Protein AF-A0A9X6AHW8-F1 (afdb_monomer)

pLDDT: mean 86.39, std 12.22, range [44.5, 96.56]

Secondary structure (DSSP, 8-state):
--HHHHHHHHHHHHHH---SSHHHHHHHHHHHHHHHHHTT--HHHHHHIIIIITT-HHHHHHHHHHHHHHTT-S-S--SSGGGTT-SSPPS---HHHHHHHHHT--TTSTTHHHHHHHHHHHHHH-GGGGTSSHHHHHHHHHHHHHHT-SSS-HHHHHHHHHHHHHHHHHH-

Nearest PDB structures (foldseek):
  6fn9-assembly1_B  TM=3.230E-01  e=9.689E+00  Homo sapiens
  8brg-assembly1_A  TM=2.781E-01  e=7.659E+00  Kluyveromyces lactis

Structure (mmCIF, N/CA/C/O backbone):
data_AF-A0A9X6AHW8-F1
#
_entry.id   AF-A0A9X6AHW8-F1
#
loop_
_atom_site.group_PDB
_atom_site.id
_atom_site.type_symbol
_atom_site.label_atom_id
_atom_site.label_alt_id
_atom_site.label_comp_id
_atom_site.label_asym_id
_atom_site.label_entity_id
_atom_site.label_seq_id
_atom_site.pdbx_PDB_ins_code
_atom_site.Cartn_x
_atom_site.Cartn_y
_atom_site.Cartn_z
_atom_site.occupancy
_atom_site.B_iso_or_equiv
_atom_site.auth_seq_id
_atom_site.auth_comp_id
_atom_site.auth_asym_id
_atom_site.auth_atom_id
_atom_site.pdbx_PDB_model_num
ATOM 1 N N . ASP A 1 1 ? 21.434 -23.610 3.749 1.00 46.59 1 ASP A N 1
ATOM 2 C CA . ASP A 1 1 ? 22.507 -22.982 2.948 1.00 46.59 1 ASP A CA 1
ATOM 3 C C . ASP A 1 1 ? 22.042 -22.168 1.732 1.00 46.59 1 ASP A C 1
ATOM 5 O O . ASP A 1 1 ? 22.802 -22.041 0.792 1.00 46.59 1 ASP A O 1
ATOM 9 N N . ASN A 1 2 ? 20.856 -21.533 1.742 1.00 52.94 2 ASN A N 1
ATOM 10 C CA . ASN A 1 2 ? 20.335 -20.783 0.573 1.00 52.94 2 ASN A CA 1
ATOM 11 C C . ASN A 1 2 ? 20.223 -19.256 0.795 1.00 52.94 2 ASN A C 1
ATOM 13 O O . ASN A 1 2 ? 19.702 -18.534 -0.048 1.00 52.94 2 ASN A O 1
ATOM 17 N N . GLN A 1 3 ? 20.644 -18.762 1.968 1.00 48.97 3 GLN A N 1
ATOM 18 C CA . GLN A 1 3 ? 20.519 -17.346 2.344 1.00 48.97 3 GLN A CA 1
ATOM 19 C C . GLN A 1 3 ? 21.682 -16.494 1.827 1.00 48.97 3 GLN A C 1
ATOM 21 O O . GLN A 1 3 ? 21.448 -15.376 1.380 1.00 48.97 3 GLN A O 1
ATOM 26 N N . ALA A 1 4 ? 22.905 -17.035 1.840 1.00 48.72 4 ALA A N 1
ATOM 27 C CA . ALA A 1 4 ? 24.096 -16.320 1.384 1.00 48.72 4 ALA A CA 1
ATOM 28 C C . ALA A 1 4 ? 24.008 -15.956 -0.109 1.00 48.72 4 ALA A C 1
ATOM 30 O O . ALA A 1 4 ? 24.278 -14.814 -0.474 1.00 48.72 4 ALA A O 1
ATOM 31 N N . ASP A 1 5 ? 23.499 -16.887 -0.921 1.00 57.84 5 ASP A N 1
ATOM 32 C CA . ASP A 1 5 ? 23.374 -16.751 -2.377 1.00 57.84 5 ASP A CA 1
ATOM 33 C C . ASP A 1 5 ? 22.375 -15.646 -2.778 1.00 57.84 5 ASP A C 1
ATOM 35 O O . ASP A 1 5 ? 22.588 -14.897 -3.724 1.00 57.84 5 ASP A O 1
ATOM 39 N N . THR A 1 6 ? 21.312 -15.442 -1.986 1.00 60.28 6 THR A N 1
ATOM 40 C CA . THR A 1 6 ? 20.323 -14.381 -2.259 1.00 60.28 6 THR A CA 1
ATOM 41 C C . THR A 1 6 ? 20.889 -12.988 -1.978 1.00 60.28 6 THR A C 1
ATOM 43 O O . THR A 1 6 ? 20.667 -12.061 -2.755 1.00 60.28 6 THR A O 1
ATOM 46 N N . SER A 1 7 ? 21.626 -12.812 -0.878 1.00 66.50 7 SER A N 1
ATOM 47 C CA . SER A 1 7 ? 22.241 -11.521 -0.540 1.00 66.50 7 SER A CA 1
ATOM 48 C C . SER A 1 7 ? 23.411 -11.163 -1.457 1.00 66.50 7 SER A C 1
ATOM 50 O O . SER A 1 7 ? 23.570 -9.993 -1.801 1.00 66.50 7 SER A O 1
ATOM 52 N N . GLU A 1 8 ? 24.190 -12.153 -1.895 1.00 61.72 8 GLU A N 1
ATOM 53 C CA . GLU A 1 8 ? 25.282 -11.962 -2.854 1.00 61.72 8 GLU A CA 1
ATOM 54 C C . GLU A 1 8 ? 24.743 -11.653 -4.261 1.00 61.72 8 GLU A C 1
ATOM 56 O O . GLU A 1 8 ? 25.207 -10.711 -4.904 1.00 61.72 8 GLU A O 1
ATOM 61 N N . TRP A 1 9 ? 23.671 -12.332 -4.685 1.00 66.38 9 TRP A N 1
ATOM 62 C CA . TRP A 1 9 ? 22.936 -12.014 -5.913 1.00 66.38 9 TRP A CA 1
ATOM 63 C C . TRP A 1 9 ? 22.338 -10.596 -5.899 1.00 66.38 9 TRP A C 1
ATOM 65 O O . TRP A 1 9 ? 22.448 -9.874 -6.892 1.00 66.38 9 TRP A O 1
ATOM 75 N N . LEU A 1 10 ? 21.767 -10.152 -4.771 1.00 64.25 10 LEU A N 1
ATOM 76 C CA . LEU A 1 10 ? 21.243 -8.786 -4.616 1.00 64.25 10 LEU A CA 1
ATOM 77 C C . LEU A 1 10 ? 22.355 -7.726 -4.680 1.00 64.25 10 LEU A C 1
ATOM 79 O O . LEU A 1 10 ? 22.176 -6.691 -5.324 1.00 64.25 10 LEU A O 1
ATOM 83 N N . ALA A 1 11 ? 23.507 -7.980 -4.052 1.00 67.88 11 ALA A N 1
ATOM 84 C CA . ALA A 1 11 ? 24.663 -7.082 -4.103 1.00 67.88 11 ALA A CA 1
ATOM 85 C C . ALA A 1 11 ? 25.272 -7.007 -5.517 1.00 67.88 11 ALA A C 1
ATOM 87 O O . ALA A 1 11 ? 25.629 -5.927 -5.990 1.00 67.88 11 ALA A O 1
ATOM 88 N N . TYR A 1 12 ? 25.329 -8.143 -6.217 1.00 61.41 12 TYR A N 1
ATOM 89 C CA . TYR A 1 12 ? 25.777 -8.233 -7.604 1.00 61.41 12 TYR A CA 1
ATOM 90 C C . TYR A 1 12 ? 24.847 -7.458 -8.552 1.00 61.41 12 TYR A C 1
ATOM 92 O O . TYR A 1 12 ? 25.320 -6.613 -9.313 1.00 61.41 12 TYR A O 1
ATOM 100 N N . GLN A 1 13 ? 23.527 -7.644 -8.439 1.00 55.50 13 GLN A N 1
ATOM 101 C CA . GLN A 1 13 ? 22.516 -6.898 -9.205 1.00 55.50 13 GLN A CA 1
ATOM 102 C C . GLN A 1 13 ? 22.626 -5.376 -9.006 1.00 55.50 13 GLN A C 1
ATOM 104 O O . GLN A 1 13 ? 22.612 -4.627 -9.982 1.00 55.50 13 GLN A O 1
ATOM 109 N N . GLN A 1 14 ? 22.821 -4.908 -7.768 1.00 59.44 14 GLN A N 1
ATOM 110 C CA . GLN A 1 14 ? 23.004 -3.479 -7.462 1.00 59.44 14 GLN A CA 1
ATOM 111 C C . GLN A 1 14 ? 24.279 -2.871 -8.071 1.00 59.44 14 GLN A C 1
ATOM 113 O O . GLN A 1 14 ? 24.359 -1.654 -8.239 1.00 59.44 14 GLN A O 1
ATOM 118 N N . SER A 1 15 ? 25.285 -3.695 -8.383 1.00 54.38 15 SER A N 1
ATOM 119 C CA . SER A 1 15 ? 26.584 -3.233 -8.885 1.00 54.38 15 SER A CA 1
ATOM 120 C C . SER A 1 15 ? 26.668 -3.117 -10.413 1.00 54.38 15 SER A C 1
ATOM 122 O O . SER A 1 15 ? 27.526 -2.388 -10.913 1.00 54.38 15 SER A O 1
ATOM 124 N N . ILE A 1 16 ? 25.787 -3.801 -11.154 1.00 49.31 16 ILE A N 1
ATOM 125 C CA . ILE A 1 16 ? 25.913 -3.972 -12.615 1.00 49.31 16 ILE A CA 1
ATOM 126 C C . ILE A 1 16 ? 24.931 -3.104 -13.394 1.00 49.31 16 ILE A C 1
ATOM 128 O O . ILE A 1 16 ? 25.268 -2.617 -14.473 1.00 49.31 16 ILE A O 1
ATOM 132 N N . GLU A 1 17 ? 23.756 -2.826 -12.840 1.00 44.50 17 GLU A N 1
ATOM 133 C CA . GLU A 1 17 ? 22.791 -1.932 -13.468 1.00 44.50 17 GLU A CA 1
ATOM 134 C C . GLU A 1 17 ? 22.797 -0.589 -12.746 1.00 44.50 17 GLU A C 1
ATOM 136 O O . GLU A 1 17 ? 22.324 -0.461 -11.622 1.00 44.50 17 GLU A O 1
ATOM 141 N N . ARG A 1 18 ? 23.321 0.450 -13.404 1.00 49.19 18 ARG A N 1
ATOM 142 C CA . ARG A 1 18 ? 22.864 1.819 -13.145 1.00 49.19 18 ARG A CA 1
ATOM 143 C C . ARG A 1 18 ? 21.678 2.056 -14.070 1.00 49.19 18 ARG A C 1
ATOM 145 O O . ARG A 1 18 ? 21.910 2.364 -15.242 1.00 49.19 18 ARG A O 1
ATOM 152 N N . PRO A 1 19 ? 20.430 1.895 -13.604 1.00 53.06 19 PRO A N 1
ATOM 153 C CA . PRO A 1 19 ? 19.292 2.010 -14.490 1.00 53.06 19 PRO A CA 1
ATOM 154 C C . PRO A 1 19 ? 19.135 3.475 -14.885 1.00 53.06 19 PRO A C 1
ATOM 156 O O . PRO A 1 19 ? 19.084 4.352 -14.018 1.00 53.06 19 PRO A O 1
ATOM 159 N N . GLN A 1 20 ? 19.139 3.753 -16.190 1.00 55.06 20 GLN A N 1
ATOM 160 C CA . GLN A 1 20 ? 19.035 5.127 -16.683 1.00 55.06 20 GLN A CA 1
ATOM 161 C C . GLN A 1 20 ? 17.611 5.687 -16.572 1.00 55.06 20 GLN A C 1
ATOM 163 O O . GLN A 1 20 ? 17.463 6.907 -16.527 1.00 55.06 20 GLN A O 1
ATOM 168 N N . ASP A 1 21 ? 16.580 4.842 -16.462 1.00 80.00 21 ASP A N 1
ATOM 169 C CA . ASP A 1 21 ? 15.209 5.294 -16.225 1.00 80.00 21 ASP A CA 1
ATOM 170 C C . ASP A 1 21 ? 14.768 5.143 -14.757 1.00 80.00 21 ASP A C 1
ATOM 172 O O . ASP A 1 21 ? 15.279 4.344 -13.967 1.00 80.00 21 ASP A O 1
ATOM 176 N N . TRP A 1 22 ? 13.848 6.020 -14.354 1.00 89.81 22 TRP A N 1
ATOM 177 C CA . TRP A 1 22 ? 13.300 6.083 -12.998 1.00 89.81 22 TRP A CA 1
ATOM 178 C C . TRP A 1 22 ? 12.564 4.794 -12.606 1.00 89.81 22 TRP A C 1
ATOM 180 O O . TRP A 1 22 ? 12.699 4.352 -11.466 1.00 89.81 22 TRP A O 1
ATOM 190 N N . LEU A 1 23 ? 11.853 4.166 -13.550 1.00 90.25 23 LEU A N 1
ATOM 191 C CA . LEU A 1 23 ? 11.015 2.998 -13.285 1.00 90.25 23 LEU A CA 1
ATOM 192 C C . LEU A 1 23 ? 11.854 1.790 -12.865 1.00 90.25 23 LEU A C 1
ATOM 194 O O . LEU A 1 23 ? 11.529 1.128 -11.883 1.00 90.25 23 LEU A O 1
ATOM 198 N N . THR A 1 24 ? 12.967 1.537 -13.551 1.00 90.44 24 THR A N 1
ATOM 199 C CA . THR A 1 24 ? 13.844 0.413 -13.216 1.00 90.44 24 THR A CA 1
ATOM 200 C C . THR A 1 24 ? 14.482 0.600 -11.834 1.00 90.44 24 THR A C 1
ATOM 202 O O . THR A 1 24 ? 14.559 -0.348 -11.051 1.00 90.44 24 THR A O 1
ATOM 205 N N . ARG A 1 25 ? 14.872 1.834 -11.469 1.00 91.06 25 ARG A N 1
ATOM 206 C CA . ARG A 1 25 ? 15.358 2.138 -10.106 1.00 91.06 25 ARG A CA 1
ATOM 207 C C . ARG A 1 25 ? 14.279 1.908 -9.052 1.00 91.06 25 ARG A C 1
ATOM 209 O O . ARG A 1 25 ? 14.559 1.291 -8.026 1.00 91.06 25 ARG A O 1
ATOM 216 N N . TRP A 1 26 ? 13.060 2.363 -9.323 1.00 94.62 26 TRP A N 1
ATOM 217 C CA . TRP A 1 26 ? 11.920 2.185 -8.430 1.00 94.62 26 TRP A CA 1
ATOM 218 C C . TRP A 1 26 ? 11.581 0.697 -8.231 1.00 94.62 26 TRP A C 1
ATOM 220 O O . TRP A 1 26 ? 11.425 0.242 -7.097 1.00 94.62 26 TRP A O 1
ATOM 230 N N . LEU A 1 27 ? 11.562 -0.096 -9.311 1.00 94.38 27 LEU A N 1
ATOM 231 C CA . LEU A 1 27 ? 11.326 -1.545 -9.266 1.00 94.38 27 LEU A CA 1
ATOM 232 C C . LEU A 1 27 ? 12.404 -2.283 -8.468 1.00 94.38 27 LEU A C 1
ATOM 234 O O . LEU A 1 27 ? 12.080 -3.185 -7.688 1.00 94.38 27 LEU A O 1
ATOM 238 N N . ASN A 1 28 ? 13.671 -1.888 -8.621 1.00 93.25 28 ASN A N 1
ATOM 239 C CA . ASN A 1 28 ? 14.774 -2.441 -7.839 1.00 93.25 28 ASN A CA 1
ATOM 240 C C . ASN A 1 28 ? 14.612 -2.107 -6.345 1.00 93.25 28 ASN A C 1
ATOM 242 O O . ASN A 1 28 ? 14.584 -3.023 -5.521 1.00 93.25 28 ASN A O 1
ATOM 246 N N . SER A 1 29 ? 14.392 -0.828 -6.008 1.00 94.06 29 SER A N 1
ATOM 247 C CA . SER A 1 29 ? 14.171 -0.367 -4.626 1.00 94.06 29 SER A CA 1
ATOM 248 C C . SER A 1 29 ? 13.023 -1.132 -3.956 1.00 94.06 29 SER A C 1
ATOM 250 O O . SER A 1 29 ? 13.198 -1.739 -2.894 1.00 94.06 29 SER A O 1
ATOM 252 N N . ARG A 1 30 ? 11.878 -1.236 -4.644 1.00 95.00 30 ARG A N 1
ATOM 253 C CA . ARG A 1 30 ? 10.710 -1.990 -4.174 1.00 95.00 30 ARG A CA 1
ATOM 254 C C . ARG A 1 30 ? 11.014 -3.471 -3.966 1.00 95.00 30 ARG A C 1
ATOM 256 O O . ARG A 1 30 ? 10.561 -4.058 -2.983 1.00 95.00 30 ARG A O 1
ATOM 263 N N . SER A 1 31 ? 11.747 -4.095 -4.886 1.00 93.50 31 SER A N 1
ATOM 264 C CA . SER A 1 31 ? 12.079 -5.524 -4.814 1.00 93.50 31 SER A CA 1
ATOM 265 C C . SER A 1 31 ? 13.005 -5.827 -3.639 1.00 93.50 31 SER A C 1
ATOM 267 O O . SER A 1 31 ? 12.744 -6.762 -2.881 1.00 93.50 31 SER A O 1
ATOM 269 N N . VAL A 1 32 ? 14.032 -4.999 -3.431 1.00 93.88 32 VAL A N 1
ATOM 270 C CA . VAL A 1 32 ? 14.946 -5.094 -2.282 1.00 93.88 32 VAL A CA 1
ATOM 271 C C . VAL A 1 32 ? 14.177 -4.925 -0.974 1.00 93.88 32 VAL A C 1
ATOM 273 O O . VAL A 1 32 ? 14.283 -5.772 -0.085 1.00 93.88 32 VAL A O 1
ATOM 276 N N . ALA A 1 33 ? 13.353 -3.878 -0.875 1.00 94.81 33 ALA A N 1
ATOM 277 C CA . ALA A 1 33 ? 12.500 -3.634 0.283 1.00 94.81 33 ALA A CA 1
ATOM 278 C C . ALA A 1 33 ? 11.569 -4.819 0.558 1.00 94.81 33 ALA A C 1
ATOM 280 O O . ALA A 1 33 ? 11.422 -5.253 1.701 1.00 94.81 33 ALA A O 1
ATOM 281 N N . ALA A 1 34 ? 10.978 -5.393 -0.491 1.00 91.50 34 ALA A N 1
ATOM 282 C CA . ALA A 1 34 ? 10.099 -6.534 -0.347 1.00 91.50 34 ALA A CA 1
ATOM 283 C C . ALA A 1 34 ? 10.837 -7.780 0.149 1.00 91.50 34 ALA A C 1
ATOM 285 O O . ALA A 1 34 ? 10.354 -8.445 1.064 1.00 91.50 34 ALA A O 1
ATOM 286 N N . VAL A 1 35 ? 11.996 -8.121 -0.408 1.00 92.38 35 VAL A N 1
ATOM 287 C CA . VAL A 1 35 ? 12.764 -9.283 0.068 1.00 92.38 35 VAL A CA 1
ATOM 288 C C . VAL A 1 35 ? 13.187 -9.094 1.527 1.00 92.38 35 VAL A C 1
ATOM 290 O O . VAL A 1 35 ? 13.019 -10.018 2.323 1.00 92.38 35 VAL A O 1
ATOM 293 N N . ALA A 1 36 ? 13.644 -7.898 1.901 1.00 91.38 36 ALA A N 1
ATOM 294 C CA . ALA A 1 36 ? 14.014 -7.566 3.276 1.00 91.38 36 ALA A CA 1
ATOM 295 C C . ALA A 1 36 ? 12.829 -7.718 4.251 1.00 91.38 36 ALA A C 1
ATOM 297 O O . ALA A 1 36 ? 12.942 -8.417 5.260 1.00 91.38 36 ALA A O 1
ATOM 298 N N . ALA A 1 37 ? 11.654 -7.196 3.887 1.00 91.25 37 ALA A N 1
ATOM 299 C CA . ALA A 1 37 ? 10.432 -7.317 4.683 1.00 91.25 37 ALA A CA 1
ATOM 300 C C . ALA A 1 37 ? 10.014 -8.778 4.936 1.00 91.25 37 ALA A C 1
ATOM 302 O O . ALA A 1 37 ? 9.553 -9.111 6.029 1.00 91.25 37 ALA A O 1
ATOM 303 N N . ARG A 1 38 ? 10.213 -9.679 3.960 1.00 87.19 38 ARG A N 1
ATOM 304 C CA . ARG A 1 38 ? 9.996 -11.135 4.126 1.00 87.19 38 ARG A CA 1
ATOM 305 C C . ARG A 1 38 ? 10.926 -11.763 5.161 1.00 87.19 38 ARG A C 1
ATOM 307 O O . ARG A 1 38 ? 10.542 -12.749 5.778 1.00 87.19 38 ARG A O 1
ATOM 314 N N . GLN A 1 39 ? 12.119 -11.204 5.341 1.00 88.31 39 GLN A N 1
ATOM 315 C CA . GLN A 1 39 ? 13.097 -11.643 6.339 1.00 88.31 39 GLN A CA 1
ATOM 316 C C . GLN A 1 39 ? 12.929 -10.923 7.689 1.00 88.31 39 GLN A C 1
ATOM 318 O O . GLN A 1 39 ? 13.733 -11.120 8.594 1.00 88.31 39 GLN A O 1
ATOM 323 N N . GLY A 1 40 ? 11.883 -10.100 7.842 1.00 85.75 40 GLY A N 1
ATOM 324 C CA . GLY A 1 40 ? 11.589 -9.360 9.070 1.00 85.75 40 GLY A CA 1
ATOM 325 C C . GLY A 1 40 ? 12.258 -7.987 9.169 1.00 85.75 40 GLY A C 1
ATOM 326 O O . GLY A 1 40 ? 11.988 -7.267 10.128 1.00 85.75 40 GLY A O 1
ATOM 327 N N . ASP A 1 41 ? 13.068 -7.589 8.184 1.00 87.94 41 ASP A N 1
ATOM 328 C CA . ASP A 1 41 ? 13.654 -6.248 8.113 1.00 87.94 41 ASP A CA 1
ATOM 329 C C . ASP A 1 41 ? 12.615 -5.252 7.576 1.00 87.94 41 ASP A C 1
ATOM 331 O O . ASP A 1 41 ? 12.327 -5.183 6.377 1.00 87.94 41 ASP A O 1
ATOM 335 N N . ARG A 1 42 ? 12.030 -4.486 8.501 1.00 89.00 42 ARG A N 1
ATOM 336 C CA . ARG A 1 42 ? 11.050 -3.434 8.199 1.00 89.00 42 ARG A CA 1
ATOM 337 C C . ARG A 1 42 ? 11.699 -2.110 7.815 1.00 89.00 42 ARG A C 1
ATOM 339 O O . ARG A 1 42 ? 11.033 -1.280 7.202 1.00 89.00 42 ARG A O 1
ATOM 346 N N . ASP A 1 43 ? 12.973 -1.906 8.129 1.00 90.75 43 ASP A N 1
ATOM 347 C CA . ASP A 1 43 ? 13.645 -0.623 7.916 1.00 90.75 43 ASP A CA 1
ATOM 348 C C . ASP A 1 43 ? 13.825 -0.352 6.426 1.00 90.75 43 ASP A C 1
ATOM 350 O O . ASP A 1 43 ? 13.598 0.763 5.961 1.00 90.75 43 ASP A O 1
ATOM 354 N N . ARG A 1 44 ? 14.131 -1.393 5.645 1.00 92.44 44 ARG A N 1
ATOM 355 C CA . ARG A 1 44 ? 14.188 -1.296 4.178 1.00 92.44 44 ARG A CA 1
ATOM 356 C C . ARG A 1 44 ? 12.835 -0.968 3.555 1.00 92.44 44 ARG A C 1
ATOM 358 O O . ARG A 1 44 ? 12.787 -0.217 2.584 1.00 92.44 44 ARG A O 1
ATOM 365 N N . MET A 1 45 ? 11.748 -1.500 4.113 1.00 94.75 45 MET A N 1
ATOM 366 C CA . MET A 1 45 ? 10.395 -1.167 3.662 1.00 94.75 45 MET A CA 1
ATOM 367 C C . MET A 1 45 ? 10.033 0.277 4.000 1.00 94.75 45 MET A C 1
ATOM 369 O O . MET A 1 45 ? 9.540 1.003 3.141 1.00 94.75 45 MET A O 1
ATOM 373 N N . ASN A 1 46 ? 10.333 0.713 5.222 1.00 93.62 46 ASN A N 1
ATOM 374 C CA . ASN A 1 46 ? 10.108 2.091 5.643 1.00 93.62 46 ASN A CA 1
ATOM 375 C C . ASN A 1 46 ? 10.914 3.069 4.787 1.00 93.62 46 ASN A C 1
ATOM 377 O O . ASN A 1 46 ? 10.346 4.034 4.290 1.00 93.62 46 ASN A O 1
ATOM 381 N N . TYR A 1 47 ? 12.183 2.756 4.513 1.00 93.94 47 TYR A N 1
ATOM 382 C CA . TYR A 1 47 ? 13.032 3.546 3.627 1.00 93.94 47 TYR A CA 1
ATOM 383 C C . TYR A 1 47 ? 12.439 3.682 2.218 1.00 93.94 47 TYR A C 1
ATOM 385 O O . TYR A 1 47 ? 12.415 4.785 1.676 1.00 93.94 47 TYR A O 1
ATOM 393 N N . PHE A 1 48 ? 11.932 2.594 1.634 1.00 95.50 48 PHE A N 1
ATOM 394 C CA . PHE A 1 48 ? 11.250 2.642 0.337 1.00 95.50 48 PHE A CA 1
ATOM 395 C C . PHE A 1 48 ? 10.007 3.546 0.385 1.00 95.50 48 PHE A C 1
ATOM 397 O O . PHE A 1 48 ? 9.842 4.418 -0.462 1.00 95.50 48 PHE A O 1
ATOM 404 N N . ILE A 1 49 ? 9.168 3.417 1.418 1.00 96.00 49 ILE A N 1
ATOM 405 C CA . ILE A 1 49 ? 7.989 4.281 1.593 1.00 96.00 49 ILE A CA 1
ATOM 406 C C . ILE A 1 49 ? 8.399 5.753 1.762 1.00 96.00 49 ILE A C 1
ATOM 408 O O . ILE A 1 49 ? 7.751 6.640 1.210 1.00 96.00 49 ILE A O 1
ATOM 412 N N . ASP A 1 50 ? 9.462 6.026 2.519 1.00 95.00 50 ASP A N 1
ATOM 413 C CA . ASP A 1 50 ? 9.986 7.370 2.773 1.00 95.00 50 ASP A CA 1
ATOM 414 C C . ASP A 1 50 ? 10.503 8.059 1.506 1.00 95.00 50 ASP A C 1
ATOM 416 O O . ASP A 1 50 ? 10.240 9.244 1.315 1.00 95.00 50 ASP A O 1
ATOM 420 N N . ASN A 1 51 ? 11.267 7.338 0.681 1.00 93.56 51 ASN A N 1
ATOM 421 C CA . ASN A 1 51 ? 12.069 7.937 -0.390 1.00 93.56 51 ASN A CA 1
ATOM 422 C C . ASN A 1 51 ? 11.451 7.787 -1.781 1.00 93.56 51 ASN A C 1
ATOM 424 O O . ASN A 1 51 ? 11.726 8.617 -2.642 1.00 93.56 51 ASN A O 1
ATOM 428 N N . ASP A 1 52 ? 10.652 6.741 -2.003 1.00 94.12 52 ASP A N 1
ATOM 429 C CA . ASP A 1 52 ? 10.142 6.386 -3.330 1.00 94.12 52 ASP A CA 1
ATOM 430 C C . ASP A 1 52 ? 8.612 6.498 -3.445 1.00 94.12 52 ASP A C 1
ATOM 432 O O . ASP A 1 52 ? 8.090 6.366 -4.551 1.00 94.12 52 ASP A O 1
ATOM 436 N N . LEU A 1 53 ? 7.886 6.709 -2.335 1.00 94.69 53 LEU A N 1
ATOM 437 C CA . LEU A 1 53 ? 6.419 6.835 -2.337 1.00 94.69 53 LEU A CA 1
ATOM 438 C C . LEU A 1 53 ? 5.926 8.140 -1.700 1.00 94.69 53 LEU A C 1
ATOM 440 O O . LEU A 1 53 ? 5.180 8.886 -2.324 1.00 94.69 53 LEU A O 1
ATOM 444 N N . THR A 1 54 ? 6.333 8.441 -0.464 1.00 92.88 54 THR A N 1
ATOM 445 C CA . THR A 1 54 ? 5.767 9.562 0.302 1.00 92.88 54 THR A CA 1
ATOM 446 C C . THR A 1 54 ? 5.996 10.896 -0.409 1.00 92.88 54 THR A C 1
ATOM 448 O O . THR A 1 54 ? 7.121 11.387 -0.473 1.00 92.88 54 THR A O 1
ATOM 451 N N . GLY A 1 55 ? 4.913 11.528 -0.868 1.00 88.94 55 GLY A N 1
ATOM 452 C CA . GLY A 1 55 ? 4.981 12.824 -1.550 1.00 88.94 55 GLY A CA 1
ATOM 453 C C . GLY A 1 55 ? 5.449 12.748 -3.007 1.00 88.94 55 GLY A C 1
ATOM 454 O O . GLY A 1 55 ? 5.657 13.798 -3.616 1.00 88.94 55 GLY A O 1
ATOM 455 N N . ASP A 1 56 ? 5.588 11.544 -3.570 1.00 91.12 56 ASP A N 1
ATOM 456 C CA . ASP A 1 56 ? 5.831 11.313 -4.993 1.00 91.12 56 ASP A CA 1
ATOM 457 C C . ASP A 1 56 ? 4.593 10.678 -5.639 1.00 91.12 56 ASP A C 1
ATOM 459 O O . ASP A 1 56 ? 4.399 9.462 -5.608 1.00 91.12 56 ASP A O 1
ATOM 463 N N . GLU A 1 57 ? 3.767 11.505 -6.286 1.00 90.12 57 GLU A N 1
ATOM 464 C CA . GLU A 1 57 ? 2.567 11.050 -7.002 1.00 90.12 57 GLU A CA 1
ATOM 465 C C . GLU A 1 57 ? 2.876 9.965 -8.051 1.00 90.12 57 GLU A C 1
ATOM 467 O O . GLU A 1 57 ? 2.048 9.084 -8.296 1.00 90.12 57 GLU A O 1
ATOM 472 N N . ALA A 1 58 ? 4.056 10.006 -8.686 1.00 91.12 58 ALA A N 1
ATOM 473 C CA . ALA A 1 58 ? 4.444 8.995 -9.666 1.00 91.12 58 ALA A CA 1
ATOM 474 C C . ALA A 1 58 ? 4.764 7.658 -8.984 1.00 91.12 58 ALA A C 1
ATOM 476 O O . ALA A 1 58 ? 4.356 6.609 -9.485 1.00 91.12 58 ALA A O 1
ATOM 477 N N . GLY A 1 59 ? 5.439 7.699 -7.834 1.00 94.19 59 GLY A N 1
ATOM 478 C CA . GLY A 1 59 ? 5.721 6.532 -7.000 1.00 94.19 59 GLY A CA 1
ATOM 479 C C . GLY A 1 59 ? 4.454 5.898 -6.422 1.00 94.19 59 GLY A C 1
ATOM 480 O O . GLY A 1 59 ? 4.272 4.680 -6.508 1.00 94.19 59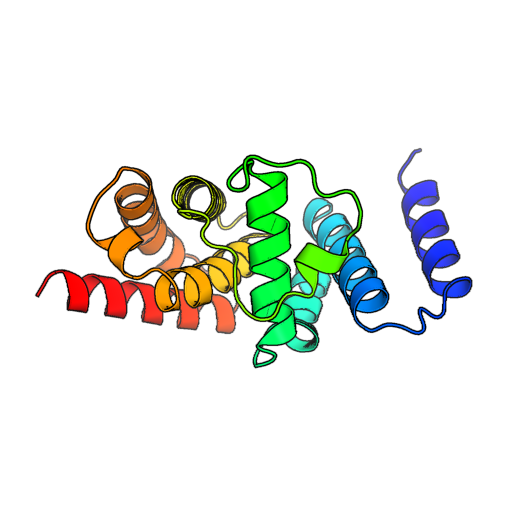 GLY A O 1
ATOM 481 N N . GLU A 1 60 ? 3.534 6.714 -5.903 1.00 94.44 60 GLU A N 1
ATOM 482 C CA . GLU A 1 60 ? 2.235 6.257 -5.392 1.00 94.44 60 GLU A CA 1
ATOM 483 C C . GLU A 1 60 ? 1.400 5.594 -6.497 1.00 94.44 60 GLU A C 1
ATOM 485 O O . GLU A 1 60 ? 0.911 4.472 -6.320 1.00 94.44 60 GLU A O 1
ATOM 490 N N . ALA A 1 61 ? 1.290 6.234 -7.668 1.00 94.00 61 ALA A N 1
ATOM 491 C CA . ALA A 1 61 ? 0.591 5.665 -8.819 1.00 94.00 61 ALA A CA 1
ATOM 492 C C . ALA A 1 61 ? 1.241 4.356 -9.293 1.00 94.00 61 ALA A C 1
ATOM 494 O O . ALA A 1 61 ? 0.532 3.377 -9.542 1.00 94.00 61 ALA A O 1
ATOM 495 N N . ALA A 1 62 ? 2.576 4.301 -9.353 1.00 95.38 62 ALA A N 1
ATOM 496 C CA . ALA A 1 62 ? 3.315 3.095 -9.714 1.00 95.38 62 ALA A CA 1
ATOM 497 C C . ALA A 1 62 ? 3.064 1.939 -8.751 1.00 95.38 62 ALA A C 1
ATOM 499 O O . ALA A 1 62 ? 2.808 0.815 -9.190 1.00 95.38 62 ALA A O 1
ATOM 500 N N . ASN A 1 63 ? 3.049 2.204 -7.445 1.00 96.19 63 ASN A N 1
ATOM 501 C CA . ASN A 1 63 ? 2.730 1.188 -6.452 1.00 96.19 63 ASN A CA 1
ATOM 502 C C . ASN A 1 63 ? 1.310 0.632 -6.639 1.00 96.19 63 ASN A C 1
ATOM 504 O O . ASN A 1 63 ? 1.118 -0.586 -6.609 1.00 96.19 63 ASN A O 1
ATOM 508 N N . LEU A 1 64 ? 0.324 1.499 -6.890 1.00 96.38 64 LEU A N 1
ATOM 509 C CA . LEU A 1 64 ? -1.056 1.076 -7.132 1.00 96.38 64 LEU A CA 1
ATOM 510 C C . LEU A 1 64 ? -1.206 0.294 -8.446 1.00 96.38 64 LEU A C 1
ATOM 512 O O . LEU A 1 64 ? -1.856 -0.750 -8.451 1.00 96.38 64 LEU A O 1
ATOM 516 N N . ASN A 1 65 ? -0.578 0.741 -9.538 1.00 95.25 65 ASN A N 1
ATOM 517 C CA . ASN A 1 65 ? -0.599 0.038 -10.826 1.00 95.25 65 ASN A CA 1
ATOM 518 C C . ASN A 1 65 ? 0.065 -1.338 -10.738 1.00 95.25 65 ASN A C 1
ATOM 520 O O . ASN A 1 65 ? -0.491 -2.319 -11.234 1.00 95.25 65 ASN A O 1
ATOM 524 N N . TYR A 1 66 ? 1.220 -1.416 -10.068 1.00 95.12 66 TYR A N 1
ATOM 525 C CA . TYR A 1 66 ? 1.910 -2.674 -9.799 1.00 95.12 66 TYR A CA 1
ATOM 526 C C . TYR A 1 66 ? 0.971 -3.647 -9.079 1.00 95.12 66 TYR A C 1
ATOM 528 O O . TYR A 1 66 ? 0.754 -4.767 -9.542 1.00 95.12 66 TYR A O 1
ATOM 536 N N . TRP A 1 67 ? 0.370 -3.224 -7.964 1.00 95.25 67 TRP A N 1
ATOM 537 C CA . TRP A 1 67 ? -0.513 -4.094 -7.194 1.00 95.25 67 TRP A CA 1
ATOM 538 C C . TRP A 1 67 ? -1.767 -4.505 -7.964 1.00 95.25 67 TRP A C 1
ATOM 540 O O . TRP A 1 67 ? -2.139 -5.677 -7.931 1.00 95.25 67 TRP A O 1
ATOM 550 N N . ALA A 1 68 ? -2.402 -3.570 -8.670 1.00 94.75 68 ALA A N 1
ATOM 551 C CA . ALA A 1 68 ? -3.586 -3.849 -9.473 1.00 94.75 68 ALA A CA 1
ATOM 552 C C . ALA A 1 68 ? -3.309 -4.933 -10.527 1.00 94.75 68 ALA A C 1
ATOM 554 O O . ALA A 1 68 ? -4.092 -5.873 -10.677 1.00 94.75 68 ALA A O 1
ATOM 555 N N . TYR A 1 69 ? -2.160 -4.860 -11.203 1.00 93.88 69 TYR A N 1
ATOM 556 C CA . TYR A 1 69 ? -1.755 -5.883 -12.161 1.00 93.88 69 TYR A CA 1
ATOM 557 C C . TYR A 1 69 ? -1.575 -7.256 -11.501 1.00 93.88 69 TYR A C 1
ATOM 559 O O . TYR A 1 69 ? -2.226 -8.222 -11.900 1.00 93.88 69 TYR A O 1
ATOM 567 N N . TRP A 1 70 ? -0.769 -7.345 -10.439 1.00 92.69 70 TRP A N 1
ATOM 568 C CA . TRP A 1 70 ? -0.471 -8.627 -9.786 1.00 92.69 70 TRP A CA 1
ATOM 569 C C . TRP A 1 70 ? -1.666 -9.267 -9.072 1.00 92.69 70 TRP A C 1
ATOM 571 O O . TRP A 1 70 ? -1.696 -10.485 -8.901 1.00 92.69 70 TRP A O 1
ATOM 581 N N . LEU A 1 71 ? -2.658 -8.474 -8.667 1.00 93.94 71 LEU A N 1
ATOM 582 C CA . LEU A 1 71 ? -3.894 -8.971 -8.056 1.00 93.94 71 LEU A CA 1
ATOM 583 C C . LEU A 1 71 ? -4.997 -9.281 -9.079 1.00 93.94 71 LEU A C 1
ATOM 585 O O . LEU A 1 71 ? -6.082 -9.718 -8.687 1.00 93.94 71 LEU A O 1
ATOM 589 N N . GLY A 1 72 ? -4.742 -9.080 -10.376 1.00 92.75 72 GLY A N 1
ATOM 590 C CA . GLY A 1 72 ? -5.711 -9.353 -11.438 1.00 92.75 72 GLY A CA 1
ATOM 591 C C . GLY A 1 72 ? -6.907 -8.396 -11.428 1.00 92.75 72 GLY A C 1
ATOM 592 O O . GLY A 1 72 ? -8.041 -8.811 -11.684 1.00 92.75 72 GLY A O 1
ATOM 593 N N . GLU A 1 73 ? -6.671 -7.131 -11.079 1.00 91.00 73 GLU A N 1
ATOM 594 C CA . GLU A 1 73 ? -7.624 -6.029 -11.272 1.00 91.00 73 GLU A CA 1
ATOM 595 C C . GLU A 1 73 ? -7.687 -5.600 -12.745 1.00 91.00 73 GLU A C 1
ATOM 597 O O . GLU A 1 73 ? -8.733 -5.180 -13.241 1.00 91.00 73 GLU A O 1
ATOM 602 N N . THR A 1 74 ? -6.571 -5.747 -13.463 1.00 87.31 74 THR A N 1
ATOM 603 C CA . THR A 1 74 ? -6.485 -5.497 -14.903 1.00 87.31 74 THR A CA 1
ATOM 604 C C . THR A 1 74 ? -6.720 -6.809 -15.668 1.00 87.31 74 THR A C 1
ATOM 606 O O . THR A 1 74 ? -6.034 -7.794 -15.397 1.00 87.31 74 THR A O 1
ATOM 609 N N . PRO A 1 75 ? -7.663 -6.862 -16.631 1.00 78.75 75 PRO A N 1
ATOM 610 C CA . PRO A 1 75 ? -8.007 -8.098 -17.346 1.00 78.75 75 PRO A CA 1
ATOM 611 C C . PRO A 1 75 ? -7.017 -8.470 -18.461 1.00 78.75 75 PRO A C 1
ATOM 613 O O . PRO A 1 75 ? -7.102 -9.565 -19.015 1.00 78.75 75 PRO A O 1
ATOM 616 N N . HIS A 1 76 ? -6.115 -7.560 -18.828 1.00 83.50 76 HIS A N 1
ATOM 617 C CA . HIS A 1 76 ? -5.177 -7.735 -19.931 1.00 83.50 76 HIS A CA 1
ATOM 618 C C . HIS A 1 76 ? -3.767 -8.018 -19.419 1.00 83.50 76 HIS A C 1
ATOM 620 O O . HIS A 1 76 ? -3.330 -7.442 -18.424 1.00 83.50 76 HIS A O 1
ATOM 626 N N . LEU A 1 77 ? -3.060 -8.885 -20.142 1.00 85.56 77 LEU A N 1
ATOM 627 C CA . LEU A 1 77 ? -1.625 -9.069 -19.975 1.00 85.56 77 LEU A CA 1
ATOM 628 C C . LEU A 1 77 ? -0.913 -7.822 -20.499 1.00 85.56 77 LEU A C 1
ATOM 630 O O . LEU A 1 77 ? -1.104 -7.440 -21.654 1.00 85.56 77 LEU A O 1
ATOM 634 N N . GLU A 1 78 ? -0.103 -7.204 -19.648 1.00 87.19 78 GLU A N 1
ATOM 635 C CA . GLU A 1 78 ? 0.780 -6.112 -20.041 1.00 87.19 78 GLU A CA 1
ATOM 636 C C . GLU A 1 78 ? 2.091 -6.730 -20.556 1.00 87.19 78 GLU A C 1
ATOM 638 O O . GLU A 1 78 ? 2.626 -7.669 -19.964 1.00 87.19 78 GLU A O 1
ATOM 643 N N . LEU A 1 79 ? 2.566 -6.258 -21.712 1.00 85.62 79 LEU A N 1
ATOM 644 C CA . LEU A 1 79 ? 3.744 -6.811 -22.404 1.00 85.62 79 LEU A CA 1
ATOM 645 C C . LEU A 1 79 ? 5.039 -6.041 -22.099 1.00 85.62 79 LEU A C 1
ATOM 647 O O . LEU A 1 79 ? 6.113 -6.452 -22.534 1.00 85.62 79 LEU A O 1
ATOM 651 N N . SER A 1 80 ? 4.931 -4.926 -21.380 1.00 87.69 80 SER A N 1
ATOM 652 C CA . SER A 1 80 ? 6.038 -4.124 -20.860 1.00 87.69 80 SER A CA 1
ATOM 653 C C . SER A 1 80 ? 5.682 -3.612 -19.468 1.00 87.69 80 SER A C 1
ATOM 655 O O . SER A 1 80 ? 4.512 -3.624 -19.093 1.00 87.69 80 SER A O 1
ATOM 657 N N . ASP A 1 81 ? 6.666 -3.114 -18.723 1.00 90.25 81 ASP A N 1
ATOM 658 C CA . ASP A 1 81 ? 6.449 -2.521 -17.397 1.00 90.25 81 ASP A CA 1
ATOM 659 C C . ASP A 1 81 ? 5.958 -1.060 -17.463 1.00 90.25 81 ASP A C 1
ATOM 661 O O . ASP A 1 81 ? 5.677 -0.446 -16.433 1.00 90.25 81 ASP A O 1
ATOM 665 N N . ASP A 1 82 ? 5.780 -0.490 -18.661 1.00 89.19 82 ASP A N 1
ATOM 666 C CA . ASP A 1 82 ? 5.397 0.920 -18.847 1.00 89.19 82 ASP A CA 1
ATOM 667 C C . ASP A 1 82 ? 4.059 1.269 -18.184 1.00 89.19 82 ASP A C 1
ATOM 669 O O . ASP A 1 82 ? 3.821 2.416 -17.798 1.00 89.19 82 ASP A O 1
ATOM 673 N N . PHE A 1 83 ? 3.167 0.284 -18.028 1.00 89.19 83 PHE A N 1
ATOM 674 C CA . PHE A 1 83 ? 1.897 0.482 -17.332 1.00 89.19 83 PHE A CA 1
ATOM 675 C C . PHE A 1 83 ? 2.088 0.892 -15.869 1.00 89.19 83 PHE A C 1
ATOM 677 O O . PHE A 1 83 ? 1.238 1.600 -15.328 1.00 89.19 83 PHE A O 1
ATOM 684 N N . ILE A 1 84 ? 3.194 0.483 -15.242 1.00 92.94 84 ILE A N 1
ATOM 685 C CA . ILE A 1 84 ? 3.532 0.827 -13.862 1.00 92.94 84 ILE A CA 1
ATOM 686 C C . ILE A 1 84 ? 3.788 2.332 -13.777 1.00 92.94 84 ILE A C 1
ATOM 688 O O . ILE A 1 84 ? 3.214 2.998 -12.923 1.00 92.94 84 ILE A O 1
ATOM 692 N N . ALA A 1 85 ? 4.534 2.903 -14.726 1.00 91.31 85 ALA A N 1
ATOM 693 C CA . ALA A 1 85 ? 4.874 4.328 -14.748 1.00 91.31 85 ALA A CA 1
ATOM 694 C C . ALA A 1 85 ? 3.706 5.272 -15.118 1.00 91.31 85 ALA A C 1
ATOM 696 O O . ALA A 1 85 ? 3.883 6.495 -15.152 1.00 91.31 85 ALA A O 1
ATOM 697 N N . ARG A 1 86 ? 2.501 4.753 -15.401 1.00 89.81 86 ARG A N 1
ATOM 698 C CA . ARG A 1 86 ? 1.325 5.586 -15.706 1.00 89.81 86 ARG A CA 1
ATOM 699 C C . ARG A 1 86 ? 0.908 6.390 -14.467 1.00 89.81 86 ARG A C 1
ATOM 701 O O . ARG A 1 86 ? 0.448 5.827 -13.481 1.00 89.81 86 ARG A O 1
ATOM 708 N N . ARG A 1 87 ? 0.980 7.724 -14.549 1.00 85.56 87 ARG A N 1
ATOM 709 C CA . ARG A 1 87 ? 0.614 8.641 -13.444 1.00 85.56 87 ARG A CA 1
ATOM 710 C C . ARG A 1 87 ? -0.844 8.548 -13.003 1.00 85.56 87 ARG A C 1
ATOM 712 O O . ARG A 1 87 ? -1.163 8.831 -11.857 1.00 85.56 87 ARG A O 1
ATOM 719 N N . THR A 1 88 ? -1.741 8.194 -13.915 1.00 82.12 88 THR A N 1
ATOM 720 C CA . THR A 1 88 ? -3.153 7.997 -13.593 1.00 82.12 88 THR A CA 1
ATOM 721 C C . THR A 1 88 ? -3.413 6.503 -13.471 1.00 82.12 88 THR A C 1
ATOM 723 O O . THR A 1 88 ? -3.216 5.794 -14.464 1.00 82.12 88 THR A O 1
ATOM 726 N N . PRO A 1 89 ? -3.872 6.012 -12.304 1.00 82.81 89 PRO A N 1
ATOM 727 C CA . PRO A 1 89 ? -4.274 4.623 -12.174 1.00 82.81 89 PRO A CA 1
ATOM 728 C C . PRO A 1 89 ? -5.316 4.249 -13.222 1.00 82.81 89 PRO A C 1
ATOM 730 O O . PRO A 1 89 ? -6.250 5.015 -13.484 1.00 82.81 89 PRO A O 1
ATOM 733 N N . GLY A 1 90 ? -5.149 3.069 -13.821 1.00 79.62 90 GLY A N 1
ATOM 734 C CA . GLY A 1 90 ? -6.074 2.549 -14.828 1.00 79.62 90 GLY A CA 1
ATOM 735 C C . GLY A 1 90 ? -7.526 2.481 -14.327 1.00 79.62 90 GLY A C 1
ATOM 736 O O . GLY A 1 90 ? -7.782 2.596 -13.126 1.00 79.62 90 GLY A O 1
ATOM 737 N N . PRO A 1 91 ? -8.512 2.254 -15.215 1.00 85.44 91 PRO A N 1
ATOM 738 C CA . PRO A 1 91 ? -9.934 2.182 -14.857 1.00 85.44 91 PRO A CA 1
ATOM 739 C C . PRO A 1 91 ? -10.292 0.906 -14.075 1.00 85.44 91 PRO A C 1
ATOM 741 O O . PRO A 1 91 ? -11.437 0.460 -14.097 1.00 85.44 91 PRO A O 1
ATOM 744 N N . TRP A 1 92 ? -9.314 0.289 -13.411 1.00 90.88 92 TRP A N 1
ATOM 745 C CA . TRP A 1 92 ? -9.532 -0.905 -12.632 1.00 90.88 92 TRP A CA 1
ATOM 746 C C . TRP A 1 92 ? -10.369 -0.603 -11.370 1.00 90.88 92 TRP A C 1
ATOM 748 O O . TRP A 1 92 ? -10.253 0.498 -10.805 1.00 90.88 92 TRP A O 1
ATOM 758 N N . PRO A 1 93 ? -11.230 -1.548 -10.946 1.00 89.38 93 PRO A N 1
ATOM 759 C CA . PRO A 1 93 ? -12.208 -1.327 -9.877 1.00 89.38 93 PRO A CA 1
ATOM 760 C C . PRO A 1 93 ? -11.591 -1.080 -8.486 1.00 89.38 93 PRO A C 1
ATOM 762 O O . PRO A 1 93 ? -11.921 -0.088 -7.829 1.00 89.38 93 PRO A O 1
ATOM 765 N N . GLY A 1 94 ? -10.614 -1.901 -8.081 1.00 93.56 94 GLY A N 1
ATOM 766 C CA . GLY A 1 94 ? -9.852 -1.727 -6.839 1.00 93.56 94 GLY A CA 1
ATOM 767 C C . GLY A 1 94 ? -10.380 -2.516 -5.634 1.00 93.56 94 GLY A C 1
ATOM 768 O O . GLY A 1 94 ? -9.784 -2.445 -4.557 1.00 93.56 94 GLY A O 1
ATOM 769 N N . GLU A 1 95 ? -11.469 -3.279 -5.766 1.00 93.19 95 GLU A N 1
ATOM 770 C CA . GLU A 1 95 ? -12.022 -4.100 -4.684 1.00 93.19 95 GLU A CA 1
ATOM 771 C C . GLU A 1 95 ? -11.095 -5.250 -4.271 1.00 93.19 95 GLU A C 1
ATOM 773 O O . GLU A 1 95 ? -10.998 -5.547 -3.075 1.00 93.19 95 GLU A O 1
ATOM 778 N N . ARG A 1 96 ? -10.408 -5.905 -5.218 1.00 94.50 96 ARG A N 1
ATOM 779 C CA . ARG A 1 96 ? -9.440 -6.977 -4.914 1.00 94.50 96 ARG A CA 1
ATOM 780 C C . ARG A 1 96 ? -8.210 -6.393 -4.243 1.00 94.50 96 ARG A C 1
ATOM 782 O O . ARG A 1 96 ? -7.714 -6.979 -3.281 1.00 94.50 96 ARG A O 1
ATOM 789 N N . LEU A 1 97 ? -7.759 -5.232 -4.711 1.00 95.62 97 LEU A N 1
ATOM 790 C CA . LEU A 1 97 ? -6.668 -4.491 -4.102 1.00 95.62 97 LEU A CA 1
ATOM 791 C C . LEU A 1 97 ? -7.012 -4.105 -2.665 1.00 95.62 97 LEU A C 1
ATOM 793 O O . LEU A 1 97 ? -6.272 -4.458 -1.752 1.00 95.62 97 LEU A O 1
ATOM 797 N N . LEU A 1 98 ? -8.164 -3.475 -2.429 1.00 95.69 98 LEU A N 1
ATOM 798 C CA . LEU A 1 98 ? -8.575 -3.117 -1.073 1.00 95.69 98 LEU A CA 1
ATOM 799 C C . LEU A 1 98 ? -8.702 -4.352 -0.169 1.00 95.69 98 LEU A C 1
ATOM 801 O O . LEU A 1 98 ? -8.259 -4.318 0.978 1.00 95.69 98 LEU A O 1
ATOM 805 N N . ALA A 1 99 ? -9.267 -5.452 -0.677 1.00 94.44 99 ALA A N 1
ATOM 806 C CA . ALA A 1 99 ? -9.367 -6.701 0.073 1.00 94.44 99 ALA A CA 1
ATOM 807 C C . ALA A 1 99 ? -7.983 -7.261 0.445 1.00 94.44 99 ALA A C 1
ATOM 809 O O . ALA A 1 99 ? -7.785 -7.688 1.583 1.00 94.44 99 ALA A O 1
ATOM 810 N N . HIS A 1 100 ? -7.025 -7.228 -0.486 1.00 94.50 100 HIS A N 1
ATOM 811 C CA . HIS A 1 100 ? -5.648 -7.655 -0.246 1.00 94.50 100 HIS A CA 1
ATOM 812 C C . HIS A 1 100 ? -4.967 -6.796 0.823 1.00 94.50 100 HIS A C 1
ATOM 814 O O . HIS A 1 100 ? -4.420 -7.335 1.787 1.00 94.50 100 HIS A O 1
ATOM 820 N N . LEU A 1 101 ? -5.049 -5.470 0.689 1.00 95.12 101 LEU A N 1
ATOM 821 C CA . LEU A 1 101 ? -4.450 -4.528 1.634 1.00 95.12 101 LEU A CA 1
ATOM 822 C C . LEU A 1 101 ? -5.038 -4.712 3.036 1.00 95.12 101 LEU A C 1
ATOM 824 O O . LEU A 1 101 ? -4.283 -4.849 3.995 1.00 95.12 101 LEU A O 1
ATOM 828 N N . ALA A 1 102 ? -6.367 -4.818 3.148 1.00 93.94 102 ALA A N 1
ATOM 829 C CA . ALA A 1 102 ? -7.051 -5.070 4.413 1.00 93.94 102 ALA A CA 1
ATOM 830 C C . ALA A 1 102 ? -6.639 -6.411 5.044 1.00 93.94 102 ALA A C 1
ATOM 832 O O . ALA A 1 102 ? -6.366 -6.472 6.242 1.00 93.94 102 ALA A O 1
ATOM 833 N N . ALA A 1 103 ? -6.540 -7.487 4.256 1.00 91.31 103 ALA A N 1
ATOM 834 C CA . ALA A 1 103 ? -6.079 -8.784 4.757 1.00 91.31 103 ALA A CA 1
ATOM 835 C C . ALA A 1 10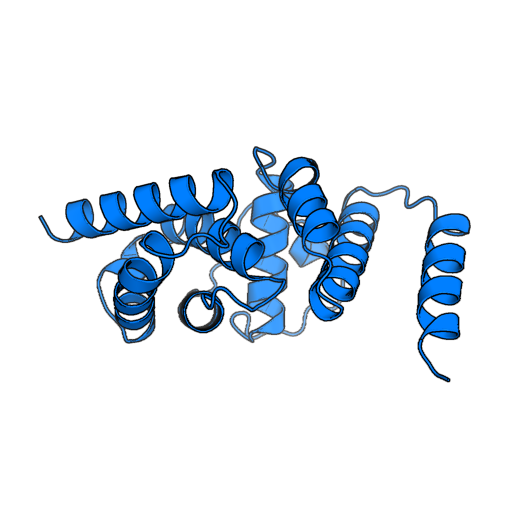3 ? -4.628 -8.718 5.269 1.00 91.31 103 ALA A C 1
ATOM 837 O O . ALA A 1 103 ? -4.291 -9.352 6.275 1.00 91.31 103 ALA A O 1
ATOM 838 N N . GLY A 1 104 ? -3.800 -7.914 4.598 1.00 90.25 104 GLY A N 1
ATOM 839 C CA . GLY A 1 104 ? -2.406 -7.653 4.926 1.00 90.25 104 GLY A CA 1
ATOM 840 C C . GLY A 1 104 ? -2.175 -6.704 6.109 1.00 90.25 104 GLY A C 1
ATOM 841 O O . GLY A 1 104 ? -1.022 -6.550 6.516 1.00 90.25 104 GLY A O 1
ATOM 842 N N . LEU A 1 105 ? -3.226 -6.108 6.687 1.00 90.75 105 LEU A N 1
ATOM 843 C CA . LEU A 1 105 ? -3.161 -5.350 7.940 1.00 90.75 105 LEU A CA 1
ATOM 844 C C . LEU A 1 105 ? -3.061 -6.306 9.134 1.00 90.75 105 LEU A C 1
ATOM 846 O O . LEU A 1 105 ? -4.049 -6.612 9.809 1.00 90.75 105 LEU A O 1
ATOM 850 N N . ALA A 1 106 ? -1.856 -6.819 9.359 1.00 84.06 106 ALA A N 1
ATOM 851 C CA . ALA A 1 106 ? -1.498 -7.605 10.529 1.00 84.06 106 ALA A CA 1
ATOM 852 C C . ALA A 1 106 ? -0.134 -7.139 11.039 1.00 84.06 106 ALA A C 1
ATOM 854 O O . ALA A 1 106 ? 0.826 -7.074 10.274 1.00 84.06 106 ALA A O 1
ATOM 855 N N . SER A 1 107 ? -0.045 -6.824 12.332 1.00 72.62 107 SER A N 1
ATOM 856 C CA . SER A 1 107 ? 1.109 -6.119 12.902 1.00 72.62 107 SER A CA 1
ATOM 857 C C . SER A 1 107 ? 2.438 -6.863 12.755 1.00 72.62 107 SER A C 1
ATOM 859 O O . SER A 1 107 ? 3.479 -6.222 12.663 1.00 72.62 107 SER A O 1
ATOM 861 N N . HIS A 1 108 ? 2.408 -8.196 12.655 1.00 74.69 108 HIS A N 1
ATOM 862 C CA . HIS A 1 108 ? 3.586 -9.049 12.502 1.00 74.69 108 HIS A CA 1
ATOM 863 C C . HIS A 1 108 ? 4.097 -9.151 11.053 1.00 74.69 108 HIS A C 1
ATOM 865 O O . HIS A 1 108 ? 5.227 -9.586 10.837 1.00 74.69 108 HIS A O 1
ATOM 871 N N . HIS A 1 109 ? 3.317 -8.734 10.052 1.00 82.06 109 HIS A N 1
ATOM 872 C CA . HIS A 1 109 ? 3.741 -8.791 8.653 1.00 82.06 109 HIS A CA 1
ATOM 873 C C . HIS A 1 109 ? 4.754 -7.683 8.339 1.00 82.06 109 HIS A C 1
ATOM 875 O O . HIS A 1 109 ? 4.482 -6.507 8.561 1.00 82.06 109 HIS A O 1
ATOM 881 N N . GLY A 1 110 ? 5.892 -8.032 7.727 1.00 82.94 110 GLY A N 1
ATOM 882 C CA . GLY A 1 110 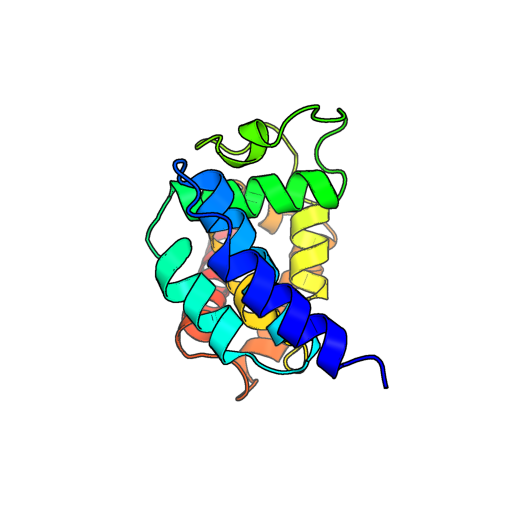? 6.928 -7.058 7.343 1.00 82.94 110 GLY A CA 1
ATOM 883 C C . GLY A 1 110 ? 6.487 -6.005 6.314 1.00 82.94 110 GLY A C 1
ATOM 884 O O . GLY A 1 110 ? 7.187 -5.023 6.105 1.00 82.94 110 GLY A O 1
ATOM 885 N N . TYR A 1 111 ? 5.318 -6.188 5.694 1.00 87.69 111 TYR A N 1
ATOM 886 C CA . TYR A 1 111 ? 4.730 -5.281 4.701 1.00 87.69 111 TYR A CA 1
ATOM 887 C C . TYR A 1 111 ? 3.571 -4.447 5.242 1.00 87.69 111 TYR A C 1
ATOM 889 O O . TYR A 1 111 ? 2.893 -3.786 4.458 1.00 87.69 111 TYR A O 1
ATOM 897 N N . VAL A 1 112 ? 3.282 -4.516 6.545 1.00 91.44 112 VAL A N 1
ATOM 898 C CA . VAL A 1 112 ? 2.099 -3.855 7.112 1.00 91.44 112 VAL A CA 1
ATOM 899 C C . VAL A 1 112 ? 2.093 -2.361 6.793 1.00 91.44 112 VAL A C 1
ATOM 901 O O . VAL A 1 112 ? 1.095 -1.868 6.281 1.00 91.44 112 VAL 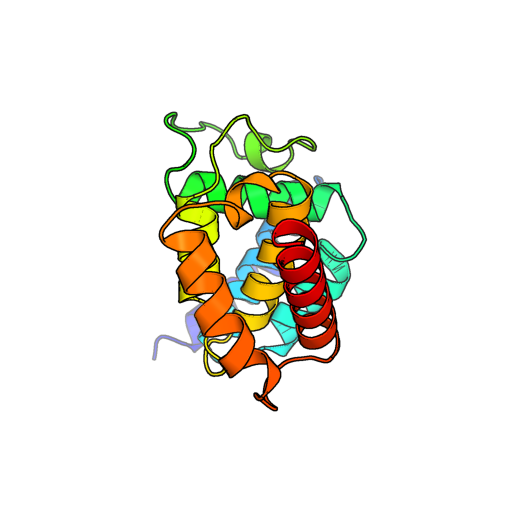A O 1
ATOM 904 N N . ASP A 1 113 ? 3.225 -1.679 6.949 1.00 93.06 113 ASP A N 1
ATOM 905 C CA . ASP A 1 113 ? 3.354 -0.252 6.648 1.00 93.06 113 ASP A CA 1
ATOM 906 C C . ASP A 1 113 ? 3.143 0.061 5.162 1.00 93.06 113 ASP A C 1
ATOM 908 O O . ASP A 1 113 ? 2.473 1.037 4.841 1.00 93.06 113 ASP A O 1
ATOM 912 N N . LEU A 1 114 ? 3.608 -0.799 4.246 1.00 95.25 114 LEU A N 1
ATOM 913 C CA . LEU A 1 114 ? 3.322 -0.638 2.816 1.00 95.25 114 LEU A CA 1
ATOM 914 C C . LEU A 1 114 ? 1.830 -0.811 2.532 1.00 95.25 114 LEU A C 1
ATOM 916 O O . LEU A 1 114 ? 1.277 -0.075 1.719 1.00 95.25 114 LEU A O 1
ATOM 920 N N . ASN A 1 115 ? 1.166 -1.762 3.191 1.00 95.38 115 ASN A N 1
ATOM 921 C CA . ASN A 1 115 ? -0.263 -1.993 2.996 1.00 95.38 115 ASN A CA 1
ATOM 922 C C . ASN A 1 115 ? -1.097 -0.813 3.501 1.00 95.38 115 ASN A C 1
ATOM 924 O O . ASN A 1 115 ? -2.024 -0.383 2.817 1.00 95.38 115 ASN A O 1
ATOM 928 N N . VAL A 1 116 ? -0.737 -0.274 4.670 1.00 95.25 116 VAL A N 1
ATOM 929 C CA . VAL A 1 116 ? -1.331 0.949 5.223 1.00 95.25 116 VAL A CA 1
ATOM 930 C C . VAL A 1 116 ? -1.132 2.113 4.255 1.00 95.25 116 VAL A C 1
ATOM 932 O O . VAL A 1 116 ? -2.112 2.727 3.826 1.00 95.25 116 VAL A O 1
ATOM 935 N N . HIS A 1 117 ? 0.116 2.347 3.851 1.00 96.50 117 HIS A N 1
ATOM 936 C CA . HIS A 1 117 ? 0.476 3.445 2.967 1.00 96.50 117 HIS A CA 1
ATOM 937 C C . HIS A 1 117 ? -0.180 3.322 1.592 1.00 96.50 117 HIS A C 1
ATOM 939 O O . HIS A 1 117 ? -0.551 4.326 1.014 1.00 96.50 117 HIS A O 1
ATOM 945 N N . SER A 1 118 ? -0.394 2.107 1.076 1.00 96.56 118 SER A N 1
ATOM 946 C CA . SER A 1 118 ? -1.079 1.881 -0.208 1.00 96.56 118 SER A CA 1
ATOM 947 C C . SER A 1 118 ? -2.596 2.064 -0.112 1.00 96.56 118 SER A C 1
ATOM 949 O O . SER A 1 118 ? -3.235 2.457 -1.088 1.00 96.56 118 SER A O 1
ATOM 951 N N . ALA A 1 119 ? -3.198 1.769 1.045 1.00 95.56 119 ALA A N 1
ATOM 952 C CA . ALA A 1 119 ? -4.640 1.899 1.238 1.00 95.56 119 ALA A CA 1
ATOM 953 C C . ALA A 1 119 ? -5.080 3.366 1.213 1.00 95.56 119 ALA A C 1
ATOM 955 O O . ALA A 1 119 ? -6.136 3.678 0.669 1.00 95.56 119 ALA A O 1
ATOM 956 N N . TRP A 1 120 ? -4.267 4.273 1.752 1.00 94.25 120 TRP A N 1
ATOM 957 C CA . TRP A 1 120 ? -4.579 5.699 1.775 1.00 94.25 120 TRP A CA 1
ATOM 958 C C . TRP A 1 120 ? -4.790 6.331 0.377 1.00 94.25 120 TRP A C 1
ATOM 960 O O . TRP A 1 120 ? -5.913 6.771 0.108 1.00 94.25 120 TRP A O 1
ATOM 970 N N . PRO A 1 121 ? -3.815 6.322 -0.555 1.00 93.81 121 PRO A N 1
ATOM 971 C CA . PRO A 1 121 ? -3.974 6.894 -1.890 1.00 93.81 121 PRO A CA 1
ATOM 972 C C . PRO A 1 121 ? -5.019 6.135 -2.716 1.00 93.81 121 PRO A C 1
ATOM 974 O O . PRO A 1 121 ? -5.766 6.750 -3.478 1.00 93.81 121 PRO A O 1
ATOM 977 N N . LEU A 1 122 ? -5.175 4.817 -2.518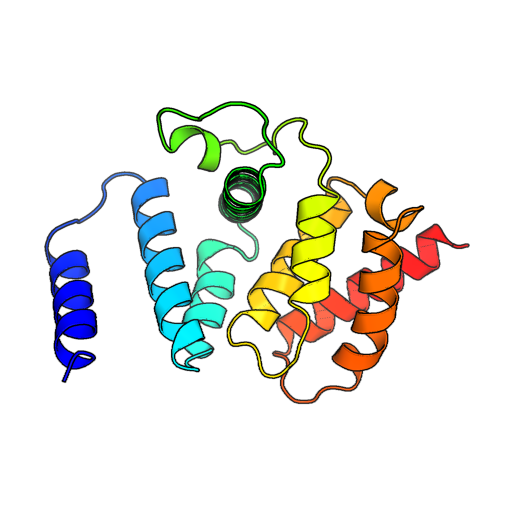 1.00 95.31 122 LEU A N 1
ATOM 978 C CA . LEU A 1 122 ? -6.269 4.066 -3.141 1.00 95.31 122 LEU A CA 1
ATOM 979 C C . LEU A 1 122 ? -7.636 4.660 -2.779 1.00 95.31 122 LEU A C 1
ATOM 981 O O . LEU A 1 122 ? -8.472 4.868 -3.657 1.00 95.31 122 LEU A O 1
ATOM 985 N N . LEU A 1 123 ? -7.869 4.943 -1.498 1.00 93.75 123 LEU A N 1
ATOM 986 C CA . LEU A 1 123 ? -9.143 5.475 -1.017 1.00 93.75 123 LEU A CA 1
ATOM 987 C C . LEU A 1 123 ? -9.369 6.933 -1.427 1.00 93.75 123 LEU A C 1
ATOM 989 O O . LEU A 1 123 ? -10.517 7.323 -1.635 1.00 93.75 123 LEU A O 1
ATOM 993 N N . GLN A 1 124 ? -8.305 7.717 -1.609 1.00 91.56 124 GLN A N 1
ATOM 994 C CA . GLN A 1 124 ? -8.407 9.056 -2.198 1.00 91.56 124 GLN A CA 1
ATOM 995 C C . GLN A 1 124 ? -8.871 8.993 -3.662 1.00 91.56 124 GLN A C 1
ATOM 997 O O . GLN A 1 124 ? -9.708 9.787 -4.088 1.00 91.56 124 GLN A O 1
ATOM 1002 N N . ILE A 1 125 ? -8.372 8.015 -4.423 1.00 92.19 125 ILE A N 1
ATOM 1003 C CA . ILE A 1 125 ? -8.665 7.848 -5.854 1.00 92.19 125 ILE A CA 1
ATOM 1004 C C . ILE A 1 125 ? -9.994 7.106 -6.090 1.00 92.19 125 ILE A C 1
ATOM 1006 O O . ILE A 1 125 ? -10.655 7.300 -7.117 1.00 92.19 125 ILE A O 1
ATOM 1010 N N . ARG A 1 126 ? -10.400 6.244 -5.151 1.00 91.56 126 ARG A N 1
ATOM 1011 C CA . ARG A 1 126 ? -11.610 5.408 -5.209 1.00 91.56 126 ARG A CA 1
ATOM 1012 C C . ARG A 1 126 ? -12.387 5.449 -3.878 1.00 91.56 126 ARG A C 1
ATOM 1014 O O . ARG A 1 126 ? -12.569 4.413 -3.235 1.00 91.56 126 ARG A O 1
ATOM 1021 N N . PRO A 1 127 ? -12.945 6.605 -3.474 1.00 90.56 127 PRO A N 1
ATOM 1022 C CA . PRO A 1 127 ? -13.634 6.745 -2.183 1.00 90.56 127 PRO A CA 1
ATOM 1023 C C . PRO A 1 127 ? -14.883 5.859 -2.054 1.00 90.56 127 PRO A C 1
ATOM 1025 O O . PRO A 1 127 ? -15.290 5.493 -0.952 1.00 90.56 127 PRO A O 1
ATOM 1028 N N . ASN A 1 128 ? -15.482 5.456 -3.180 1.00 89.31 128 ASN A N 1
ATOM 1029 C CA . ASN A 1 128 ? -16.637 4.556 -3.195 1.00 89.31 128 ASN A CA 1
ATOM 1030 C C . ASN A 1 128 ? -16.332 3.166 -2.611 1.00 89.31 128 ASN A C 1
ATOM 1032 O O . ASN A 1 128 ? -17.261 2.515 -2.132 1.00 89.31 128 ASN A O 1
ATOM 1036 N N . LEU A 1 129 ? -15.061 2.744 -2.565 1.00 91.62 129 LEU A N 1
ATOM 1037 C CA . LEU A 1 129 ? -14.660 1.470 -1.960 1.00 91.62 129 LEU A CA 1
ATOM 1038 C C . LEU A 1 129 ? -14.962 1.402 -0.449 1.00 91.62 129 LEU A C 1
ATOM 1040 O O . LEU A 1 129 ? -15.088 0.313 0.110 1.00 91.62 129 LEU A O 1
ATOM 1044 N N . LEU A 1 130 ? -15.129 2.552 0.221 1.00 87.75 130 LEU A N 1
ATOM 1045 C CA . LEU A 1 130 ? -15.545 2.603 1.628 1.00 87.75 130 LEU A CA 1
ATOM 1046 C C . LEU A 1 130 ? -17.042 2.352 1.819 1.00 87.75 130 LEU A C 1
ATOM 1048 O O . LEU A 1 130 ? -17.452 1.867 2.877 1.00 87.75 130 LEU A O 1
ATOM 1052 N N . ARG A 1 131 ? -17.865 2.691 0.821 1.00 82.06 131 ARG A N 1
ATOM 1053 C CA . ARG A 1 131 ? -19.324 2.801 0.977 1.00 82.06 131 ARG A CA 1
ATOM 1054 C C . ARG A 1 131 ? -20.032 1.453 1.005 1.00 82.06 131 ARG A C 1
ATOM 1056 O O . ARG A 1 131 ? -21.072 1.332 1.640 1.00 82.06 131 ARG A O 1
ATOM 1063 N N . SER A 1 132 ? -19.497 0.430 0.340 1.00 67.56 132 SER A N 1
ATOM 1064 C CA . SER A 1 132 ? -20.104 -0.903 0.361 1.00 67.56 132 SER A CA 1
ATOM 1065 C C . SER A 1 132 ? -19.118 -1.992 -0.059 1.00 67.56 132 SER A C 1
ATOM 1067 O O . SER A 1 132 ? -18.138 -1.727 -0.744 1.00 67.56 132 SER A O 1
ATOM 1069 N N . GLY A 1 133 ? -19.383 -3.230 0.362 1.00 82.06 133 GLY A N 1
ATOM 1070 C CA . GLY A 1 133 ? -18.595 -4.402 -0.021 1.00 82.06 133 GLY A CA 1
ATOM 1071 C C . GLY A 1 133 ? -17.830 -5.045 1.136 1.00 82.06 133 GLY A C 1
ATOM 1072 O O . GLY A 1 133 ? -17.631 -4.459 2.201 1.00 82.06 133 GLY A O 1
ATOM 1073 N N . ALA A 1 134 ? -17.427 -6.300 0.935 1.00 87.50 134 ALA A N 1
ATOM 1074 C CA . ALA A 1 134 ? -16.702 -7.070 1.945 1.00 87.50 134 ALA A CA 1
ATOM 1075 C C . ALA A 1 134 ? -15.331 -6.455 2.273 1.00 87.50 134 ALA A C 1
ATOM 1077 O O . ALA A 1 134 ? -14.938 -6.449 3.435 1.00 87.50 134 ALA A O 1
ATOM 1078 N N . ALA A 1 135 ? -14.650 -5.878 1.276 1.00 88.56 135 ALA A N 1
ATOM 1079 C CA . ALA A 1 135 ? -13.340 -5.251 1.438 1.00 88.56 135 ALA A CA 1
ATOM 1080 C C . ALA A 1 135 ? -13.384 -4.032 2.377 1.00 88.56 135 ALA A C 1
ATOM 1082 O O . ALA A 1 135 ? -12.597 -3.947 3.317 1.00 88.56 135 ALA A O 1
ATOM 1083 N N . GLY A 1 136 ? -14.355 -3.131 2.189 1.00 90.56 136 GLY A N 1
ATOM 1084 C CA . GLY A 1 136 ? -14.534 -1.966 3.058 1.00 90.56 136 GLY A CA 1
ATOM 1085 C C . GLY A 1 136 ? -14.911 -2.330 4.499 1.00 90.56 136 GLY A C 1
ATOM 1086 O O . GLY A 1 136 ? -14.512 -1.629 5.428 1.00 90.56 136 GLY A O 1
ATOM 1087 N N . ARG A 1 137 ? -15.654 -3.426 4.718 1.00 89.88 137 ARG A N 1
ATOM 1088 C CA . ARG A 1 137 ? -15.923 -3.946 6.075 1.00 89.88 137 ARG A CA 1
ATOM 1089 C C . ARG A 1 137 ?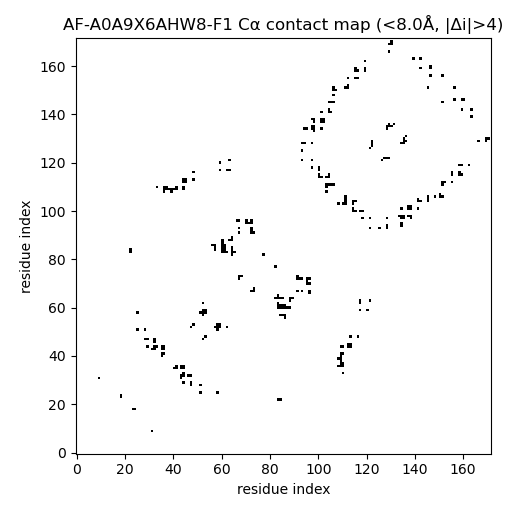 -14.670 -4.552 6.705 1.00 89.88 137 ARG A C 1
ATOM 1091 O O . ARG A 1 137 ? -14.321 -4.179 7.816 1.00 89.88 137 ARG A O 1
ATOM 1098 N N . ALA A 1 138 ? -13.947 -5.391 5.964 1.00 91.06 138 ALA A N 1
ATOM 1099 C CA . ALA A 1 138 ? -12.700 -5.986 6.438 1.00 91.06 138 ALA A CA 1
ATOM 1100 C C . ALA A 1 138 ? -11.656 -4.921 6.817 1.00 91.06 138 ALA A C 1
ATOM 1102 O O . ALA A 1 138 ? -10.981 -5.060 7.835 1.00 91.06 138 ALA A O 1
ATOM 1103 N N . LEU A 1 139 ? -11.554 -3.837 6.038 1.00 93.44 139 LEU A N 1
ATOM 1104 C CA . LEU A 1 139 ? -10.688 -2.707 6.369 1.00 93.44 139 LEU A CA 1
ATOM 1105 C C . LEU A 1 139 ? -11.089 -2.061 7.707 1.00 93.44 139 LEU A C 1
ATOM 1107 O O . LEU A 1 139 ? -10.219 -1.845 8.547 1.00 93.44 139 LEU A O 1
ATOM 1111 N N . ARG A 1 140 ? -12.382 -1.780 7.927 1.00 91.19 140 ARG A N 1
ATOM 1112 C CA . ARG A 1 140 ? -12.891 -1.213 9.193 1.00 91.19 140 ARG A CA 1
ATOM 1113 C C . ARG A 1 140 ? -12.559 -2.093 10.393 1.00 91.19 140 ARG A C 1
ATOM 1115 O O . ARG A 1 140 ? -12.051 -1.592 11.393 1.00 91.19 140 ARG A O 1
ATOM 1122 N N . ASP A 1 141 ? -12.803 -3.393 10.272 1.00 90.44 141 ASP A N 1
ATOM 1123 C CA . ASP A 1 141 ? -12.549 -4.344 11.355 1.00 90.44 141 ASP A CA 1
ATOM 1124 C C . ASP A 1 141 ? -11.055 -4.380 11.714 1.00 90.44 141 ASP A C 1
ATOM 1126 O O . ASP A 1 141 ? -10.684 -4.382 12.890 1.00 90.44 141 ASP A O 1
ATOM 1130 N N . ARG A 1 142 ? -10.177 -4.344 10.702 1.00 92.06 142 ARG A N 1
ATOM 1131 C CA . ARG A 1 142 ? -8.721 -4.341 10.901 1.00 92.06 142 ARG A CA 1
ATOM 1132 C C . ARG A 1 142 ? -8.177 -3.010 11.404 1.00 92.06 142 ARG A C 1
ATOM 1134 O O . ARG A 1 142 ? -7.238 -3.028 12.193 1.00 92.06 142 ARG A O 1
ATOM 1141 N N . LEU A 1 143 ? -8.758 -1.880 11.002 1.00 91.88 143 LEU A N 1
ATOM 1142 C CA . LEU A 1 143 ? -8.355 -0.544 11.457 1.00 91.88 143 LEU A CA 1
ATOM 1143 C C . LEU A 1 143 ? -8.386 -0.425 12.980 1.00 91.88 143 LEU A C 1
ATOM 1145 O O . LEU A 1 143 ? -7.408 0.030 13.566 1.00 91.88 143 LEU A O 1
ATOM 1149 N N . THR A 1 144 ? -9.472 -0.875 13.612 1.00 87.06 144 THR A N 1
ATOM 1150 C CA . THR A 1 144 ? -9.625 -0.830 15.075 1.00 87.06 144 THR A CA 1
ATOM 1151 C C . THR A 1 144 ? -8.502 -1.595 15.770 1.00 87.06 144 THR A C 1
ATOM 1153 O O . THR A 1 144 ? -7.838 -1.053 16.645 1.00 87.06 144 THR A O 1
ATOM 1156 N N . VAL A 1 145 ? -8.221 -2.821 15.318 1.00 89.06 145 VAL A N 1
ATOM 1157 C CA . VAL A 1 145 ? -7.154 -3.662 15.887 1.00 89.06 145 VAL A CA 1
ATOM 1158 C C . VAL A 1 145 ? -5.768 -3.053 15.656 1.00 89.06 145 VAL A C 1
ATOM 1160 O O . VAL A 1 145 ? -4.904 -3.102 16.529 1.00 89.06 145 VAL A O 1
ATOM 1163 N N . MET A 1 146 ? -5.534 -2.486 1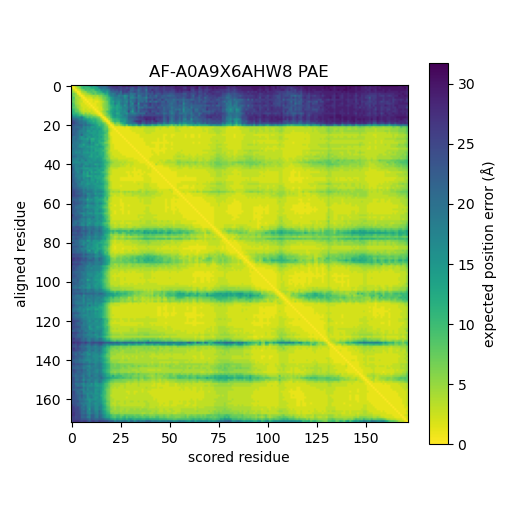4.472 1.00 91.75 146 MET A N 1
ATOM 1164 C CA . MET A 1 146 ? -4.226 -1.949 14.107 1.00 91.75 146 MET A CA 1
ATOM 1165 C C . MET A 1 146 ? -3.891 -0.641 14.821 1.00 91.75 146 MET A C 1
ATOM 1167 O O . MET A 1 146 ? -2.729 -0.441 15.169 1.00 91.75 146 MET A O 1
ATOM 1171 N N . LEU A 1 147 ? -4.873 0.227 15.072 1.00 90.75 147 LEU A N 1
ATOM 1172 C CA . LEU A 1 147 ? -4.661 1.484 15.799 1.00 90.75 147 LEU A CA 1
ATOM 1173 C C . LEU A 1 147 ? -4.216 1.253 17.253 1.00 90.75 147 LEU A C 1
ATOM 1175 O O . LEU A 1 147 ? -3.404 2.025 17.765 1.00 90.75 147 LEU A O 1
ATOM 1179 N N . ASP A 1 148 ? -4.647 0.150 17.870 1.00 87.69 148 ASP A N 1
ATOM 1180 C CA . ASP A 1 148 ? -4.211 -0.264 19.210 1.00 87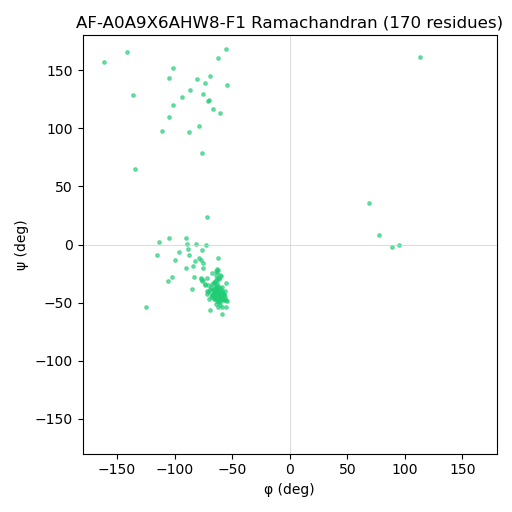.69 148 ASP A CA 1
ATOM 1181 C C . ASP A 1 148 ? -2.807 -0.907 19.222 1.00 87.69 148 ASP A C 1
ATOM 1183 O O . ASP A 1 148 ? -2.185 -1.068 20.279 1.00 87.69 148 ASP A O 1
ATOM 1187 N N . SER A 1 149 ? -2.268 -1.275 18.053 1.00 85.31 149 SER A N 1
ATOM 1188 C CA . SER A 1 149 ? -0.959 -1.920 17.944 1.00 85.31 149 SER A CA 1
ATOM 1189 C C . SER A 1 149 ? 0.188 -0.936 18.179 1.00 85.31 149 SER A C 1
ATOM 1191 O O . SER A 1 149 ? 0.209 0.181 17.657 1.00 85.31 149 SER A O 1
ATOM 1193 N N . ARG A 1 150 ? 1.214 -1.383 18.912 1.00 82.31 150 ARG A N 1
ATOM 1194 C CA . ARG A 1 150 ? 2.461 -0.628 19.135 1.00 82.31 150 ARG A CA 1
ATOM 1195 C C . ARG A 1 150 ? 3.520 -0.850 18.051 1.00 82.31 150 ARG A C 1
ATOM 1197 O O . ARG A 1 150 ? 4.512 -0.135 18.043 1.00 82.31 150 ARG A O 1
ATOM 1204 N N . GLU A 1 151 ? 3.309 -1.804 17.145 1.00 84.00 151 GLU A N 1
ATOM 1205 C CA . GLU A 1 151 ? 4.312 -2.244 16.157 1.00 84.00 151 GLU A CA 1
ATOM 1206 C C . GLU A 1 151 ? 4.296 -1.435 14.849 1.00 84.00 151 GLU A C 1
ATOM 1208 O O . GLU A 1 151 ? 5.124 -1.672 13.971 1.00 84.00 151 GLU A O 1
ATOM 1213 N N . LEU A 1 152 ? 3.353 -0.498 14.711 1.00 87.31 152 LEU A N 1
ATOM 1214 C CA . LEU A 1 152 ? 3.247 0.402 13.563 1.00 87.31 152 LEU A CA 1
ATOM 1215 C C . LEU A 1 152 ? 4.214 1.579 13.659 1.00 87.31 152 LEU A C 1
ATOM 1217 O O . LEU A 1 152 ? 4.346 2.193 14.729 1.00 87.31 152 LEU A O 1
ATOM 1221 N N . SER A 1 153 ? 4.774 1.984 12.515 1.00 89.75 153 SER A N 1
ATOM 1222 C CA . SER A 1 153 ? 5.475 3.264 12.435 1.00 89.75 153 SER A CA 1
ATOM 1223 C C . SER A 1 153 ? 4.541 4.444 12.721 1.00 89.75 153 SER A C 1
ATOM 1225 O O . SER A 1 153 ? 3.311 4.380 12.608 1.00 89.75 153 SER A O 1
ATOM 1227 N N . ALA A 1 154 ? 5.144 5.581 13.070 1.00 91.56 154 ALA A N 1
ATOM 1228 C CA . ALA A 1 154 ? 4.411 6.825 13.275 1.00 91.56 154 ALA A CA 1
ATOM 1229 C C . ALA A 1 154 ? 3.739 7.346 11.989 1.00 91.56 154 ALA A C 1
ATOM 1231 O O . ALA A 1 154 ? 2.749 8.070 12.077 1.00 91.56 154 ALA A O 1
ATOM 1232 N N . ARG A 1 155 ? 4.254 7.012 10.793 1.00 92.75 155 ARG A N 1
ATOM 1233 C CA . ARG A 1 155 ? 3.571 7.319 9.523 1.00 92.75 155 ARG A CA 1
ATOM 1234 C C . ARG A 1 155 ? 2.323 6.459 9.384 1.00 92.75 155 ARG A C 1
ATOM 1236 O O . ARG A 1 155 ? 1.237 7.019 9.283 1.00 92.75 155 ARG A O 1
ATOM 1243 N N . ALA A 1 156 ? 2.482 5.138 9.449 1.00 93.00 156 ALA A N 1
ATOM 1244 C CA . ALA A 1 156 ? 1.381 4.205 9.249 1.00 93.00 156 ALA A CA 1
ATOM 1245 C C . ALA A 1 156 ? 0.225 4.483 10.226 1.00 93.00 156 ALA A C 1
ATOM 1247 O O . ALA A 1 156 ? -0.938 4.503 9.834 1.00 93.00 156 ALA A O 1
ATOM 1248 N N . ARG A 1 157 ? 0.527 4.807 11.491 1.00 94.19 157 ARG A N 1
ATOM 1249 C CA . ARG A 1 157 ? -0.509 5.199 12.460 1.00 94.19 157 ARG A CA 1
ATOM 1250 C C . ARG A 1 157 ? -1.297 6.442 12.020 1.00 94.19 157 ARG A C 1
ATOM 1252 O O . ARG A 1 157 ? -2.521 6.400 12.035 1.00 94.19 157 ARG A O 1
ATOM 1259 N N . ARG A 1 158 ? -0.621 7.506 11.568 1.00 94.44 158 ARG A N 1
ATOM 1260 C CA . ARG A 1 158 ? -1.276 8.738 11.077 1.00 94.44 158 ARG A CA 1
ATOM 1261 C C . ARG A 1 158 ? -2.135 8.493 9.835 1.00 94.44 158 ARG A C 1
ATOM 1263 O O . ARG A 1 158 ? -3.208 9.079 9.692 1.00 94.44 158 ARG A O 1
ATOM 1270 N N . GLU A 1 159 ? -1.683 7.624 8.937 1.00 95.50 159 GLU A N 1
ATOM 1271 C CA . GLU A 1 159 ? -2.447 7.234 7.747 1.00 95.50 159 GLU A CA 1
ATOM 1272 C C . GLU A 1 159 ? -3.698 6.435 8.128 1.00 95.50 159 GLU A C 1
ATOM 1274 O O . GLU A 1 159 ? -4.783 6.739 7.639 1.00 95.50 159 GLU A O 1
ATOM 1279 N N . LEU A 1 160 ? -3.599 5.487 9.068 1.00 95.00 160 LEU A N 1
ATOM 1280 C CA . LEU A 1 160 ? -4.770 4.765 9.581 1.00 95.00 160 LEU A CA 1
ATOM 1281 C C . LEU A 1 160 ? -5.763 5.682 10.300 1.00 95.00 160 LEU A C 1
ATOM 1283 O O . LEU A 1 160 ? -6.968 5.527 10.111 1.00 95.00 160 LEU A O 1
ATOM 1287 N N . GLU A 1 161 ? -5.289 6.648 11.087 1.00 95.19 161 GLU A N 1
ATOM 1288 C CA . GLU A 1 161 ? -6.142 7.671 11.708 1.00 95.19 161 GLU A CA 1
ATOM 1289 C C . GLU A 1 161 ? -6.877 8.500 10.642 1.00 95.19 161 GLU A C 1
ATOM 1291 O O . GLU A 1 161 ? -8.082 8.737 10.755 1.00 95.19 161 GLU A O 1
ATOM 1296 N N . SER A 1 162 ? -6.182 8.871 9.562 1.00 94.00 162 SER A N 1
ATOM 1297 C CA . SER A 1 162 ? -6.764 9.605 8.429 1.00 94.00 162 SER A CA 1
ATOM 1298 C C . SER A 1 162 ? -7.820 8.775 7.689 1.00 94.00 162 SER A C 1
ATOM 1300 O O . SER A 1 162 ? -8.895 9.283 7.361 1.00 94.00 162 SER A O 1
ATOM 1302 N N . ILE A 1 163 ? -7.570 7.477 7.492 1.00 93.94 163 ILE A N 1
ATOM 1303 C CA . ILE A 1 163 ? -8.546 6.538 6.922 1.00 93.94 163 ILE A CA 1
ATOM 1304 C C . ILE A 1 163 ? -9.760 6.390 7.849 1.00 93.94 163 ILE A C 1
ATOM 1306 O O . ILE A 1 163 ? -10.898 6.449 7.381 1.00 93.94 163 ILE A O 1
ATOM 1310 N N . GLN A 1 164 ? -9.550 6.228 9.161 1.00 92.88 164 GLN A N 1
ATOM 1311 C CA . GLN A 1 164 ? -10.638 6.133 10.138 1.00 92.88 164 GLN A CA 1
ATOM 1312 C C . GLN A 1 164 ? -11.514 7.391 10.105 1.00 92.88 164 GLN A C 1
ATOM 1314 O O . GLN A 1 164 ? -12.742 7.292 10.145 1.00 92.88 164 GLN A O 1
ATOM 1319 N N . TYR A 1 165 ? -10.898 8.568 9.995 1.00 91.81 165 TYR A N 1
ATOM 1320 C CA . TYR A 1 165 ? -11.619 9.826 9.846 1.00 91.81 165 TYR A CA 1
ATOM 1321 C C . TYR A 1 165 ? -12.437 9.874 8.546 1.00 91.81 165 TYR A C 1
ATOM 1323 O O . TYR A 1 165 ? -13.623 10.204 8.586 1.00 91.81 165 TYR A O 1
ATOM 1331 N N . ALA A 1 166 ? -11.852 9.476 7.412 1.00 89.75 166 ALA A N 1
ATOM 1332 C CA . ALA A 1 166 ? -12.551 9.431 6.126 1.00 89.75 166 ALA A CA 1
ATOM 1333 C C . ALA A 1 166 ? -13.757 8.475 6.138 1.00 89.75 166 ALA A C 1
ATOM 1335 O O . ALA A 1 166 ? -14.802 8.793 5.571 1.00 89.75 166 ALA A O 1
ATOM 1336 N N . ILE A 1 167 ? -13.643 7.331 6.821 1.00 88.31 167 ILE A N 1
ATOM 1337 C CA . ILE A 1 167 ? -14.755 6.389 7.009 1.00 88.31 167 ILE A CA 1
ATOM 1338 C C . ILE A 1 167 ? -15.891 7.040 7.797 1.00 88.31 167 ILE A C 1
ATOM 1340 O O . ILE A 1 167 ? -17.031 6.997 7.343 1.00 88.31 167 ILE A O 1
ATOM 1344 N N . ARG A 1 168 ? -15.585 7.690 8.929 1.00 87.94 168 ARG A N 1
ATOM 1345 C CA . ARG A 1 168 ? -16.600 8.394 9.733 1.00 87.94 168 ARG A CA 1
ATOM 1346 C C . ARG A 1 168 ? -17.305 9.485 8.931 1.00 87.94 168 ARG A C 1
ATOM 1348 O O . ARG A 1 168 ? -18.513 9.634 9.051 1.00 87.94 168 ARG A O 1
ATOM 1355 N N . LEU A 1 169 ? -16.563 10.224 8.104 1.00 86.50 169 LEU A N 1
ATOM 1356 C CA . LEU A 1 169 ? -17.131 11.261 7.243 1.00 86.50 169 LEU A CA 1
ATOM 1357 C C . LEU A 1 169 ? -18.039 10.684 6.146 1.00 86.50 169 LEU A C 1
ATOM 1359 O O . LEU A 1 169 ? -19.017 11.318 5.779 1.00 86.50 169 LEU A O 1
ATOM 1363 N N . ALA A 1 170 ? -17.726 9.499 5.618 1.00 80.75 170 ALA A N 1
ATOM 1364 C CA . ALA A 1 170 ? -18.544 8.841 4.600 1.00 80.75 170 ALA A CA 1
ATOM 1365 C C . ALA A 1 170 ? -19.837 8.208 5.154 1.00 80.75 170 ALA A C 1
ATOM 1367 O O . ALA A 1 170 ? -20.709 7.844 4.365 1.00 80.75 170 ALA A O 1
ATOM 1368 N N . GLU A 1 171 ? -19.930 8.032 6.474 1.00 78.56 171 GLU A N 1
ATOM 1369 C CA . GLU A 1 171 ? -21.074 7.442 7.186 1.00 78.56 171 GLU A CA 1
ATOM 1370 C C . GLU A 1 171 ? -22.005 8.487 7.825 1.00 78.56 171 GLU A C 1
ATOM 1372 O O . GLU A 1 171 ? -23.110 8.130 8.236 1.00 78.56 171 GLU A O 1
ATOM 1377 N N . ALA A 1 172 ? -21.558 9.744 7.916 1.00 70.50 172 ALA A N 1
ATOM 1378 C CA . ALA A 1 172 ? -22.329 10.887 8.408 1.00 70.50 172 ALA A CA 1
ATOM 1379 C C . ALA A 1 172 ? -23.272 11.448 7.333 1.00 70.50 172 ALA A C 1
ATOM 1381 O O . ALA A 1 172 ? -24.390 11.864 7.714 1.00 70.50 172 ALA A O 1
#

Solvent-accessible surface area (backbone atoms only — not comparable to full-atom values): 9644 Å² total; per-residue (Å²): 140,70,62,66,61,54,56,51,50,52,54,50,53,66,71,72,57,80,61,90,50,70,64,59,47,50,54,48,48,51,48,54,16,50,56,35,12,76,74,63,38,41,63,48,34,51,49,39,45,60,76,54,28,62,94,32,65,54,34,45,20,21,53,51,33,46,48,32,51,80,67,61,49,46,95,66,88,75,93,61,73,64,66,27,68,34,64,65,65,69,95,51,85,51,60,65,52,44,34,51,32,28,70,44,56,39,81,87,44,37,53,23,56,57,28,45,58,52,47,50,60,50,41,72,79,40,56,66,5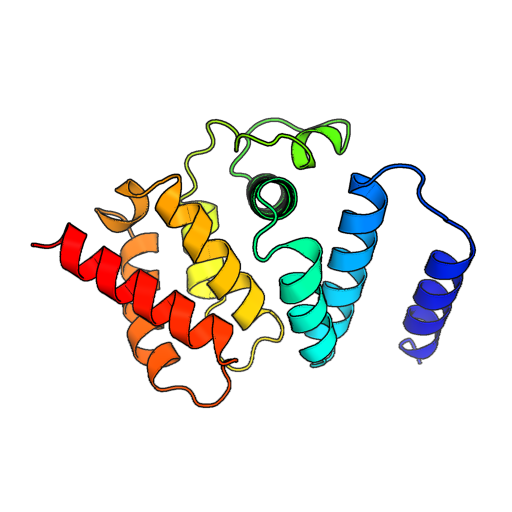0,65,77,57,60,70,32,34,50,47,33,54,61,35,47,62,59,53,71,74,46,82,75,58,53,77,63,34,48,53,50,50,52,51,50,53,50,51,52,56,62,76,74,107

Foldseek 3Di:
DCVVVVVVVLVVVVVPDPDPDPVVVLVNLVVVLVVCQVVVNLVSVVVSCVPQNVPDLQSLQLLQQVLCVVLCLDVDDDPDSVSSRDSDRDPRQCLSVLQVLLVLCDLSGSCNLVSLSNNQVSCVNHVCSCVDDPSNVSNVVSLVVNLPDPSDDPVSNVSSVVVVVSSVVSVD

Mean predicted aligned error: 7.35 Å

Radius of gyration: 16.6 Å; Cα contacts (8 Å, |Δi|>4): 179; chains: 1; bounding box: 49×36×42 Å

Sequence (172 aa):
DNQADTSEWLAYQQSIERPQDWLTRWLNSRSVAAVAARQGDRDRMNYFIDNDLTGDEAGEAANLNYWAYWLGETPHLELSDDFIARRTPGPWPGERLLAHLAAGLASHHGYVDLNVHSAWPLLQIRPNLLRSGAAGRALRDRLTVMLDSRELSARARRELESIQYAIRLAEA